Protein AF-A0A8T3T9D7-F1 (afdb_monomer_lite)

pLDDT: mean 87.29, std 12.91, range [49.75, 98.25]

Radius of gyration: 11.56 Å; chains: 1; bounding box: 30×29×22 Å

Structure (mmCIF, N/CA/C/O backbone):
data_AF-A0A8T3T9D7-F1
#
_entry.id   AF-A0A8T3T9D7-F1
#
loop_
_atom_site.group_PDB
_atom_site.id
_atom_site.type_symbol
_atom_site.label_atom_id
_atom_site.label_alt_id
_atom_site.label_comp_id
_atom_site.label_asym_id
_atom_site.label_entity_id
_atom_site.label_seq_id
_atom_site.pdbx_PDB_ins_code
_atom_site.Cartn_x
_atom_site.Cartn_y
_atom_site.Cartn_z
_ato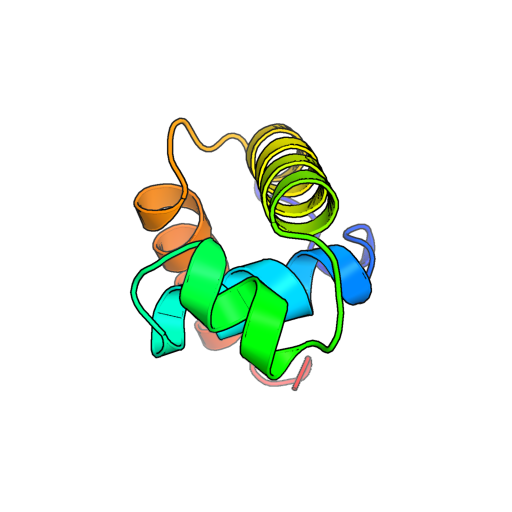m_site.occupancy
_atom_site.B_iso_or_equiv
_atom_site.auth_seq_id
_atom_site.auth_comp_id
_atom_site.auth_asym_id
_atom_site.auth_atom_id
_atom_site.pdbx_PDB_model_num
ATOM 1 N N . MET A 1 1 ? -2.406 20.688 10.150 1.00 54.50 1 MET A N 1
ATOM 2 C CA . MET A 1 1 ? -3.155 20.757 8.879 1.00 54.50 1 MET A CA 1
ATOM 3 C C . MET A 1 1 ? -3.345 19.334 8.381 1.00 54.50 1 MET A C 1
ATOM 5 O O . MET A 1 1 ? -2.352 18.621 8.278 1.00 54.50 1 MET A O 1
ATOM 9 N N . ALA A 1 2 ? -4.586 18.886 8.206 1.00 60.59 2 ALA A N 1
ATOM 10 C CA . ALA A 1 2 ? -4.868 17.578 7.618 1.00 60.59 2 ALA A CA 1
ATOM 11 C C . ALA A 1 2 ? -4.450 17.579 6.134 1.00 60.59 2 ALA A C 1
ATOM 13 O O . ALA A 1 2 ? -4.659 18.600 5.475 1.00 60.59 2 ALA A O 1
ATOM 14 N N . PRO A 1 3 ? -3.830 16.507 5.609 1.00 68.75 3 PRO A N 1
ATOM 15 C CA . PRO A 1 3 ? -3.553 16.412 4.183 1.00 68.75 3 PRO A CA 1
ATOM 16 C C . PRO A 1 3 ? -4.862 16.382 3.391 1.00 68.75 3 PRO A C 1
ATOM 18 O O . PRO A 1 3 ? -5.746 15.583 3.686 1.00 68.75 3 PRO A O 1
ATOM 21 N N . ASP A 1 4 ? -4.968 17.231 2.370 1.00 77.50 4 ASP A N 1
ATOM 22 C CA . ASP A 1 4 ? -6.068 17.165 1.410 1.00 77.50 4 ASP A CA 1
ATOM 23 C C . ASP A 1 4 ? -5.899 15.908 0.546 1.00 77.50 4 ASP A C 1
ATOM 25 O O . ASP A 1 4 ? -5.046 15.854 -0.347 1.00 77.50 4 ASP A O 1
ATOM 29 N N . LEU A 1 5 ? -6.700 14.878 0.831 1.00 71.69 5 LEU A N 1
ATOM 30 C CA . LEU A 1 5 ? -6.665 13.617 0.095 1.00 71.69 5 LEU A CA 1
ATOM 31 C C . LEU A 1 5 ? -6.995 13.794 -1.391 1.00 71.69 5 LEU A C 1
ATOM 33 O O . LEU A 1 5 ? -6.494 13.023 -2.211 1.00 71.69 5 LEU A O 1
ATOM 37 N N . ARG A 1 6 ? -7.776 14.818 -1.758 1.00 75.25 6 ARG A N 1
ATOM 38 C CA . ARG A 1 6 ? -8.170 15.095 -3.151 1.00 75.25 6 ARG A CA 1
ATOM 39 C C . ARG A 1 6 ? -6.987 15.595 -3.979 1.00 75.25 6 ARG A C 1
ATOM 41 O O . ARG A 1 6 ? -6.962 15.414 -5.193 1.00 75.25 6 ARG A O 1
ATOM 48 N N . ALA A 1 7 ? -5.973 16.157 -3.321 1.00 84.06 7 ALA A N 1
ATOM 49 C CA . ALA A 1 7 ? -4.717 16.569 -3.939 1.00 84.06 7 ALA A CA 1
ATOM 50 C C . ALA A 1 7 ? -3.690 15.422 -4.062 1.00 84.06 7 ALA A C 1
ATOM 52 O O . ALA A 1 7 ? -2.629 15.605 -4.673 1.00 84.06 7 ALA A O 1
ATOM 53 N N . ILE A 1 8 ? -3.962 14.242 -3.487 1.00 87.06 8 ILE A N 1
ATOM 54 C CA . ILE A 1 8 ? -3.061 13.087 -3.573 1.00 87.06 8 ILE A CA 1
ATOM 55 C C . ILE A 1 8 ? -3.352 12.309 -4.863 1.00 87.06 8 ILE A C 1
ATOM 57 O O . ILE A 1 8 ? -4.486 11.892 -5.100 1.00 87.06 8 ILE A O 1
ATOM 61 N N . PRO A 1 9 ? -2.336 12.035 -5.703 1.00 92.06 9 PRO A N 1
ATOM 62 C CA . PRO A 1 9 ? -2.540 11.253 -6.914 1.00 92.06 9 PRO A CA 1
ATOM 63 C C . PRO A 1 9 ? -3.116 9.867 -6.608 1.00 92.06 9 PRO A C 1
ATOM 65 O O . PRO A 1 9 ? -2.546 9.110 -5.821 1.00 92.06 9 PRO A O 1
ATOM 68 N N . ARG A 1 10 ? -4.185 9.476 -7.314 1.00 89.81 10 ARG A N 1
ATOM 69 C CA . ARG A 1 10 ? -4.857 8.172 -7.135 1.00 89.81 10 ARG A CA 1
ATOM 70 C C . ARG A 1 10 ? -3.886 6.987 -7.142 1.00 89.81 10 ARG A C 1
ATOM 72 O O . ARG A 1 10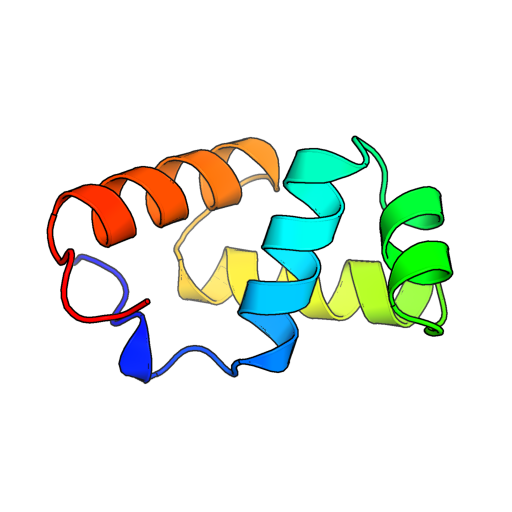 ? -4.012 6.072 -6.341 1.00 89.81 10 ARG A O 1
ATOM 79 N N . ARG A 1 11 ? -2.871 7.021 -8.012 1.00 92.88 11 ARG A N 1
ATOM 80 C CA . ARG A 1 11 ? -1.819 5.990 -8.084 1.00 92.88 11 ARG A CA 1
ATOM 81 C C . ARG A 1 11 ? -1.016 5.843 -6.788 1.00 92.88 11 ARG A C 1
ATOM 83 O O . ARG A 1 11 ? -0.595 4.737 -6.471 1.00 92.88 11 ARG A O 1
ATOM 90 N N . GLU A 1 12 ? -0.779 6.932 -6.061 1.00 93.56 12 GLU A N 1
ATOM 91 C CA . GLU A 1 12 ? -0.058 6.923 -4.787 1.00 93.56 12 GLU A CA 1
ATOM 92 C C . GLU A 1 12 ? -0.941 6.310 -3.693 1.00 93.56 12 GLU A C 1
ATOM 94 O O . GLU A 1 12 ? -0.491 5.398 -2.999 1.00 93.56 12 GLU A O 1
ATOM 99 N N . LEU A 1 13 ? -2.217 6.716 -3.630 1.00 91.75 13 LEU A N 1
ATOM 100 C CA . LEU A 1 13 ? -3.220 6.148 -2.717 1.00 91.75 13 LEU A CA 1
ATOM 101 C C . LEU A 1 13 ? -3.388 4.638 -2.922 1.00 91.75 13 LEU A C 1
ATOM 103 O O . LEU A 1 13 ? -3.230 3.864 -1.981 1.00 91.75 13 LEU A O 1
ATOM 107 N N . VAL A 1 14 ? -3.618 4.209 -4.166 1.00 93.94 14 VAL A N 1
ATOM 108 C CA . VAL A 1 14 ? -3.755 2.788 -4.529 1.00 93.94 14 VAL A CA 1
ATOM 109 C C . VAL A 1 14 ? -2.497 1.996 -4.163 1.00 93.94 14 VAL A C 1
ATOM 111 O O . VAL A 1 14 ? -2.599 0.875 -3.674 1.00 93.94 14 VAL A O 1
ATOM 114 N N . THR A 1 15 ? -1.305 2.578 -4.342 1.00 96.31 15 THR A N 1
ATOM 115 C CA . THR A 1 15 ? -0.050 1.906 -3.969 1.00 96.31 15 THR A CA 1
ATOM 116 C C . THR A 1 15 ? 0.054 1.699 -2.458 1.00 96.31 15 THR A C 1
ATOM 118 O O . THR A 1 15 ? 0.460 0.625 -2.014 1.00 96.31 15 THR A O 1
ATOM 121 N N . LEU A 1 16 ? -0.341 2.693 -1.659 1.00 94.69 16 LEU A N 1
ATOM 122 C CA . LEU A 1 16 ? -0.333 2.574 -0.202 1.00 94.69 16 LEU A CA 1
ATOM 123 C C . LEU A 1 16 ? -1.378 1.570 0.307 1.00 94.69 16 LEU A C 1
ATOM 125 O O . LEU A 1 16 ? -1.079 0.808 1.223 1.00 94.69 16 LEU A O 1
ATOM 129 N N . LEU A 1 17 ? -2.573 1.539 -0.290 1.00 93.12 17 LEU A N 1
ATOM 130 C CA . LEU A 1 17 ? -3.616 0.567 0.057 1.00 93.12 17 LEU A CA 1
ATOM 131 C C . LEU A 1 17 ? -3.175 -0.864 -0.276 1.00 93.12 17 LEU A C 1
ATOM 133 O O . LEU A 1 17 ? -3.227 -1.736 0.589 1.00 93.12 17 LEU A O 1
ATOM 137 N N . ALA A 1 18 ? -2.617 -1.085 -1.470 1.00 95.44 18 ALA A N 1
ATOM 138 C CA . ALA A 1 18 ? -2.061 -2.384 -1.845 1.00 95.44 18 ALA A CA 1
ATOM 139 C C . ALA A 1 18 ? -0.924 -2.821 -0.904 1.00 95.44 18 ALA A C 1
ATOM 141 O O . ALA A 1 18 ? -0.815 -3.999 -0.569 1.00 95.44 18 ALA A O 1
ATOM 142 N N . TYR A 1 19 ? -0.088 -1.881 -0.447 1.00 96.38 19 TYR A N 1
ATOM 143 C CA . TYR A 1 19 ? 0.918 -2.141 0.584 1.00 96.38 19 TYR A CA 1
ATOM 144 C C . TYR A 1 19 ? 0.292 -2.530 1.926 1.00 96.38 19 TYR A C 1
ATOM 146 O O . TYR A 1 19 ? 0.747 -3.494 2.540 1.00 96.38 19 TYR A O 1
ATOM 154 N N . ALA A 1 20 ? -0.751 -1.823 2.365 1.00 94.81 20 ALA A N 1
ATOM 155 C CA . ALA A 1 20 ? -1.450 -2.115 3.613 1.00 94.81 20 ALA A CA 1
ATOM 156 C C . ALA A 1 20 ? -2.053 -3.526 3.624 1.00 94.81 20 ALA A C 1
ATOM 158 O O . ALA A 1 20 ? -1.991 -4.210 4.640 1.00 94.81 20 ALA A O 1
ATOM 159 N N . GLU A 1 21 ? -2.608 -3.965 2.494 1.00 94.44 21 GLU A N 1
ATOM 160 C CA . GLU A 1 21 ? -3.191 -5.301 2.341 1.00 94.44 21 GLU A CA 1
ATOM 161 C C . GLU A 1 21 ? -2.141 -6.405 2.187 1.00 94.44 21 GLU A C 1
ATOM 163 O O . GLU A 1 21 ? -2.343 -7.520 2.659 1.00 94.44 21 GLU A O 1
ATOM 168 N N . ALA A 1 22 ? -1.044 -6.130 1.478 1.00 95.69 22 ALA A N 1
ATOM 169 C CA . ALA A 1 22 ? -0.048 -7.144 1.140 1.00 95.69 22 ALA A CA 1
ATOM 170 C C . ALA A 1 22 ? 1.078 -7.274 2.180 1.00 95.69 22 ALA A C 1
ATOM 172 O O . ALA A 1 22 ? 1.817 -8.257 2.163 1.00 95.69 22 ALA A O 1
ATOM 173 N N . GLY A 1 23 ? 1.271 -6.263 3.032 1.00 93.69 23 GLY A N 1
ATOM 174 C CA . GLY A 1 23 ? 2.289 -6.242 4.086 1.00 93.69 23 GLY A CA 1
ATOM 175 C C . GLY A 1 23 ? 3.732 -6.042 3.606 1.00 93.69 23 GLY A C 1
ATOM 176 O O . GLY A 1 23 ? 4.646 -6.003 4.425 1.00 93.69 23 GLY A O 1
ATOM 177 N N . SER A 1 24 ? 3.981 -5.903 2.297 1.00 95.44 24 SER A N 1
ATOM 178 C CA . SER A 1 24 ? 5.325 -5.639 1.765 1.00 95.44 24 SER A CA 1
ATOM 179 C C . SER A 1 24 ? 5.313 -4.877 0.438 1.00 95.44 24 SER A C 1
ATOM 181 O O . SER A 1 24 ? 4.384 -4.987 -0.363 1.00 95.44 24 SER A O 1
ATOM 183 N N . HIS A 1 25 ? 6.397 -4.139 0.167 1.00 96.25 25 HIS A N 1
ATOM 184 C CA . HIS A 1 25 ? 6.587 -3.402 -1.089 1.00 96.25 25 HIS A CA 1
ATOM 185 C C . HIS A 1 25 ? 6.613 -4.326 -2.308 1.00 96.25 25 HIS A C 1
ATOM 187 O O . HIS A 1 25 ? 5.995 -4.010 -3.323 1.00 96.25 25 HIS A O 1
ATOM 193 N N . LYS A 1 26 ? 7.299 -5.470 -2.194 1.00 97.50 26 LYS A N 1
ATOM 194 C CA . LYS A 1 26 ? 7.410 -6.472 -3.258 1.00 97.50 26 LYS A CA 1
ATOM 195 C C . LYS A 1 26 ? 6.046 -7.057 -3.623 1.00 97.50 26 LYS A C 1
ATOM 197 O O . LYS A 1 26 ? 5.696 -7.095 -4.799 1.00 97.50 26 LYS A O 1
ATOM 202 N N . ALA A 1 27 ? 5.257 -7.468 -2.629 1.00 97.31 27 ALA A N 1
ATOM 203 C CA . ALA A 1 27 ? 3.935 -8.042 -2.872 1.00 97.31 27 ALA A CA 1
ATOM 204 C C . ALA A 1 27 ? 2.944 -7.001 -3.424 1.00 97.31 27 ALA A C 1
ATOM 206 O O . ALA A 1 27 ? 2.193 -7.301 -4.350 1.00 97.31 27 ALA A O 1
ATOM 207 N N . ALA A 1 28 ? 2.989 -5.762 -2.926 1.00 97.62 28 ALA A N 1
ATOM 208 C CA . ALA A 1 28 ? 2.187 -4.666 -3.469 1.00 97.62 28 ALA A CA 1
ATOM 209 C C . ALA A 1 28 ? 2.562 -4.336 -4.922 1.00 97.62 28 ALA A C 1
ATOM 211 O O . ALA A 1 28 ? 1.687 -4.166 -5.766 1.00 97.62 28 ALA A O 1
ATOM 212 N N . ALA A 1 29 ? 3.860 -4.295 -5.233 1.00 98.06 29 ALA A N 1
ATOM 213 C CA . ALA A 1 29 ? 4.351 -4.054 -6.586 1.00 98.06 29 ALA A CA 1
ATOM 214 C C . ALA A 1 29 ? 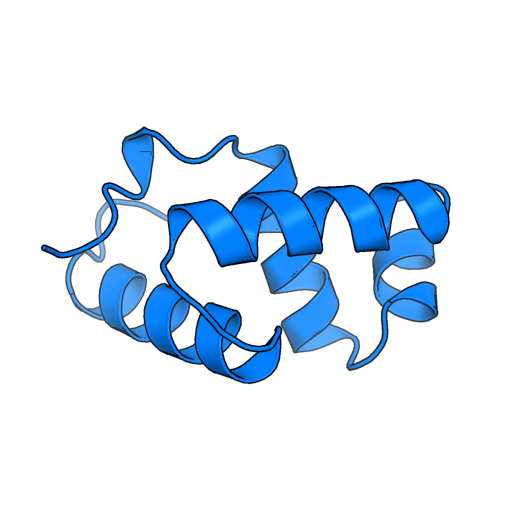3.898 -5.153 -7.558 1.00 98.06 29 ALA A C 1
ATOM 216 O O . ALA A 1 29 ? 3.385 -4.844 -8.632 1.00 98.06 29 ALA A O 1
ATOM 217 N N . HIS A 1 30 ? 4.002 -6.418 -7.134 1.00 98.00 30 HIS A N 1
ATOM 218 C CA . HIS A 1 30 ? 3.514 -7.569 -7.890 1.00 98.00 30 HIS A CA 1
ATOM 219 C C . HIS A 1 30 ? 2.006 -7.475 -8.166 1.00 98.00 30 HIS A C 1
ATOM 221 O O . HIS A 1 30 ? 1.585 -7.628 -9.308 1.00 98.00 30 HIS A O 1
ATOM 227 N N . ARG A 1 31 ? 1.191 -7.155 -7.149 1.00 97.19 31 ARG A N 1
ATOM 228 C CA . ARG A 1 31 ? -0.265 -6.972 -7.310 1.00 97.19 31 ARG A CA 1
ATOM 229 C C . ARG A 1 31 ? -0.628 -5.851 -8.285 1.00 97.19 31 ARG A C 1
ATOM 231 O O . ARG A 1 31 ? -1.625 -5.959 -8.986 1.00 97.19 31 ARG A O 1
ATOM 238 N N . LEU A 1 32 ? 0.163 -4.781 -8.320 1.00 96.81 32 LEU A N 1
ATOM 239 C CA . LEU A 1 32 ? -0.093 -3.608 -9.158 1.00 96.81 32 LEU A CA 1
ATOM 240 C C . LEU A 1 32 ? 0.556 -3.680 -10.546 1.00 96.81 32 LEU A C 1
ATOM 242 O O . LEU A 1 32 ? 0.403 -2.737 -11.321 1.00 96.81 32 LEU A O 1
ATOM 246 N N . GLY A 1 33 ? 1.302 -4.745 -10.857 1.00 97.69 33 GLY A N 1
ATOM 247 C CA . GLY A 1 33 ? 2.017 -4.875 -12.128 1.00 97.69 33 GLY A CA 1
ATOM 248 C C . GLY A 1 33 ? 3.097 -3.804 -12.336 1.00 97.69 33 GLY A C 1
ATOM 249 O O . GLY A 1 33 ? 3.318 -3.362 -13.461 1.00 97.69 33 GLY A O 1
ATOM 250 N N . ILE A 1 34 ? 3.750 -3.344 -11.262 1.00 98.00 34 ILE A N 1
ATOM 251 C CA . ILE A 1 34 ? 4.816 -2.326 -11.315 1.00 98.00 34 ILE A CA 1
ATOM 252 C C . ILE A 1 34 ? 6.119 -2.848 -10.708 1.00 98.00 34 ILE A C 1
ATOM 254 O O . ILE A 1 34 ? 6.138 -3.849 -9.997 1.00 98.00 34 ILE A O 1
ATOM 258 N N . SER A 1 35 ? 7.224 -2.131 -10.929 1.00 98.25 35 SER A N 1
ATOM 259 C CA . SER A 1 35 ? 8.487 -2.438 -10.254 1.00 98.25 35 SER A CA 1
ATOM 260 C C . SER A 1 35 ? 8.438 -2.103 -8.758 1.00 98.25 35 SER A C 1
ATOM 262 O O . SER A 1 35 ? 7.773 -1.155 -8.326 1.00 98.25 35 SER A O 1
ATOM 264 N N . GLU A 1 36 ? 9.200 -2.844 -7.949 1.00 97.81 36 GLU A N 1
ATOM 265 C CA . GLU A 1 36 ? 9.316 -2.567 -6.512 1.00 97.81 36 GLU A CA 1
ATOM 266 C C . GLU A 1 36 ? 9.881 -1.160 -6.242 1.00 97.81 36 GLU A C 1
ATOM 268 O O . GLU A 1 36 ? 9.428 -0.470 -5.328 1.00 97.81 36 GLU A O 1
ATOM 273 N N . SER A 1 37 ? 10.800 -0.683 -7.086 1.00 98.06 37 SER A N 1
ATOM 274 C CA . SER A 1 37 ? 11.329 0.685 -7.020 1.00 98.06 37 SER A CA 1
ATOM 275 C C . SER A 1 37 ? 10.241 1.738 -7.252 1.00 98.06 37 SER A C 1
ATOM 277 O O . SER A 1 37 ? 10.157 2.704 -6.493 1.00 98.06 37 SER A O 1
ATOM 279 N N . ALA A 1 38 ? 9.360 1.534 -8.240 1.00 97.62 38 ALA A N 1
ATOM 280 C CA . ALA A 1 38 ? 8.225 2.426 -8.481 1.00 97.62 38 ALA A CA 1
ATOM 281 C C . ALA A 1 38 ? 7.232 2.413 -7.306 1.00 97.62 38 ALA A C 1
ATOM 283 O O . ALA A 1 38 ? 6.716 3.463 -6.922 1.00 97.62 38 ALA A O 1
ATOM 284 N N . CYS A 1 39 ? 7.001 1.245 -6.697 1.00 97.75 39 CYS A N 1
ATOM 285 C CA . CYS A 1 39 ? 6.185 1.106 -5.490 1.00 97.75 39 CYS A CA 1
ATOM 286 C C . CYS A 1 39 ? 6.758 1.934 -4.324 1.00 97.75 39 CYS A C 1
ATOM 288 O O . CYS A 1 39 ? 6.074 2.803 -3.776 1.00 97.75 39 CYS A O 1
ATOM 290 N N . ARG A 1 40 ? 8.047 1.747 -4.005 1.00 96.81 40 ARG A N 1
ATOM 291 C CA . ARG A 1 40 ? 8.752 2.499 -2.948 1.00 96.81 40 ARG A CA 1
ATOM 292 C C . ARG A 1 40 ? 8.747 4.006 -3.202 1.00 96.81 40 ARG A C 1
ATOM 294 O O . ARG A 1 40 ? 8.523 4.781 -2.271 1.00 96.81 40 ARG A O 1
ATOM 301 N N . GLN A 1 41 ? 8.965 4.429 -4.447 1.00 97.56 41 GLN A N 1
ATOM 302 C CA . GLN A 1 41 ? 8.934 5.843 -4.825 1.00 97.56 41 GLN A CA 1
ATOM 303 C C . GLN A 1 41 ? 7.553 6.460 -4.575 1.00 97.56 41 GLN A C 1
ATOM 305 O O . GLN A 1 41 ? 7.466 7.511 -3.941 1.00 97.56 41 GLN A O 1
ATOM 310 N N . ARG A 1 42 ? 6.476 5.803 -5.024 1.00 96.19 42 ARG A N 1
ATOM 311 C CA . ARG A 1 42 ? 5.096 6.285 -4.835 1.00 96.19 42 ARG A CA 1
ATOM 312 C C . ARG A 1 42 ? 4.722 6.376 -3.358 1.00 96.19 42 ARG A C 1
ATOM 314 O O . ARG A 1 42 ? 4.189 7.397 -2.937 1.00 96.19 42 ARG A O 1
ATOM 321 N N . ILE A 1 43 ? 5.058 5.359 -2.560 1.00 95.75 43 ILE A N 1
ATOM 322 C CA . ILE A 1 43 ? 4.819 5.383 -1.107 1.00 95.75 43 ILE A CA 1
ATOM 323 C C . ILE A 1 43 ? 5.628 6.506 -0.448 1.00 95.75 43 ILE A C 1
ATOM 325 O O . ILE A 1 43 ? 5.101 7.227 0.392 1.00 95.75 43 ILE A O 1
ATOM 329 N N . SER A 1 44 ? 6.878 6.722 -0.864 1.00 95.69 44 SER A N 1
ATOM 330 C CA . SER A 1 44 ? 7.713 7.808 -0.331 1.00 95.69 44 SER A CA 1
ATOM 331 C C . SER A 1 44 ? 7.165 9.196 -0.663 1.00 95.69 44 SER A C 1
ATOM 333 O O . SER A 1 44 ? 7.193 10.085 0.189 1.00 95.69 44 SER A O 1
ATOM 335 N N . GLN A 1 45 ? 6.648 9.393 -1.877 1.00 94.25 45 GLN A N 1
ATOM 336 C CA . GLN A 1 45 ? 5.981 10.636 -2.276 1.00 94.25 45 GLN A CA 1
ATOM 337 C C . GLN A 1 45 ? 4.716 10.870 -1.450 1.00 94.25 45 GLN A C 1
ATOM 339 O O . GLN A 1 45 ? 4.555 11.953 -0.884 1.00 94.25 45 GLN A O 1
ATOM 344 N N . LEU A 1 46 ? 3.893 9.833 -1.284 1.00 92.75 46 LEU A N 1
ATOM 345 C CA . LEU A 1 46 ? 2.694 9.908 -0.461 1.00 92.75 46 LEU A CA 1
ATOM 346 C C . LEU A 1 46 ? 3.034 10.265 0.985 1.00 92.75 46 LEU A C 1
ATOM 348 O O . LEU A 1 46 ? 2.457 11.203 1.525 1.00 92.75 46 LEU A O 1
ATOM 352 N N . MET A 1 47 ? 3.999 9.569 1.600 1.00 93.19 47 MET A N 1
ATOM 353 C CA . MET A 1 47 ? 4.427 9.817 2.982 1.00 93.19 47 MET A CA 1
ATOM 354 C C . MET A 1 47 ? 4.810 11.282 3.210 1.00 93.19 47 MET A C 1
ATOM 356 O O . MET A 1 47 ? 4.415 11.861 4.221 1.00 93.19 47 MET A O 1
ATOM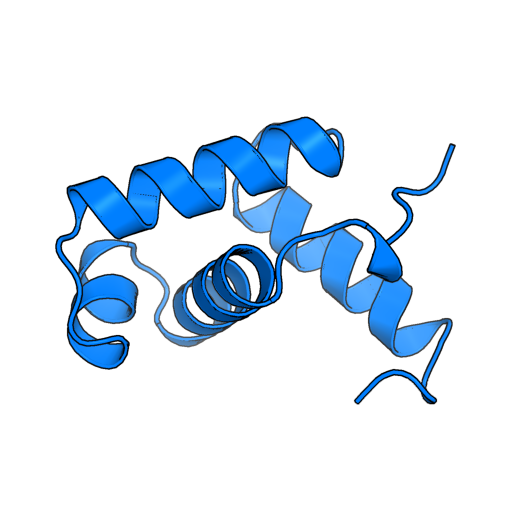 360 N N . ARG A 1 48 ? 5.518 11.900 2.255 1.00 90.69 48 ARG A N 1
ATOM 361 C CA . ARG A 1 48 ? 5.873 13.326 2.317 1.00 90.69 48 ARG A CA 1
ATOM 362 C C . ARG A 1 48 ? 4.639 14.227 2.270 1.00 90.69 48 ARG A C 1
ATOM 364 O O . ARG A 1 48 ? 4.572 15.175 3.044 1.00 90.69 48 ARG A O 1
ATOM 371 N N . ARG A 1 49 ? 3.655 13.917 1.419 1.00 88.81 49 ARG A N 1
ATOM 372 C CA . ARG A 1 49 ? 2.399 14.686 1.308 1.00 88.81 49 ARG A CA 1
ATOM 373 C C . ARG A 1 49 ? 1.546 14.598 2.572 1.00 88.81 49 ARG A C 1
ATOM 375 O O . ARG A 1 49 ? 0.984 15.601 2.993 1.00 88.81 49 ARG A O 1
ATOM 382 N N . VAL A 1 50 ? 1.474 13.418 3.192 1.00 87.31 50 VAL A N 1
ATOM 383 C CA . VAL A 1 50 ? 0.653 13.187 4.396 1.00 87.31 50 VAL A CA 1
ATOM 384 C C . VAL A 1 50 ? 1.403 13.412 5.714 1.00 87.31 50 VAL A C 1
ATOM 386 O O . VAL A 1 50 ? 0.876 13.098 6.782 1.00 87.31 50 VAL A O 1
ATOM 389 N N . GLY A 1 51 ? 2.645 13.904 5.663 1.00 87.62 51 GLY A N 1
ATOM 390 C CA . GLY A 1 51 ? 3.463 14.155 6.853 1.00 87.62 51 GLY A CA 1
ATOM 391 C C . GLY A 1 51 ? 3.708 12.900 7.701 1.00 87.62 51 GLY A C 1
ATOM 392 O O . GLY A 1 51 ? 3.628 12.949 8.930 1.00 87.62 51 GLY A O 1
ATOM 393 N N . SER A 1 52 ? 3.949 11.757 7.054 1.00 90.94 52 SER A N 1
ATOM 394 C CA . SER A 1 52 ? 4.198 10.475 7.723 1.00 90.94 52 SER A CA 1
ATOM 395 C C . SER A 1 52 ? 5.666 10.074 7.680 1.00 90.94 52 SER A C 1
ATOM 397 O O . SER A 1 52 ? 6.359 10.276 6.688 1.00 90.94 52 SER A O 1
ATOM 399 N N . ARG A 1 53 ? 6.130 9.470 8.774 1.00 89.94 53 ARG A N 1
ATOM 400 C CA . ARG A 1 53 ? 7.514 9.010 8.959 1.00 89.94 53 ARG A CA 1
ATOM 401 C C . ARG A 1 53 ? 7.750 7.605 8.412 1.00 89.94 53 ARG A C 1
ATOM 403 O O . ARG A 1 53 ? 8.884 7.238 8.135 1.00 89.94 53 ARG A O 1
ATOM 410 N N . ASN A 1 54 ? 6.688 6.813 8.294 1.00 92.25 54 ASN A N 1
ATOM 411 C CA . ASN A 1 54 ? 6.731 5.463 7.752 1.00 92.25 54 ASN A CA 1
ATOM 412 C C . ASN A 1 54 ? 5.385 5.092 7.108 1.00 92.25 54 ASN A C 1
ATOM 414 O O . ASN A 1 54 ? 4.374 5.780 7.287 1.00 92.25 54 ASN A O 1
ATOM 418 N N . ALA A 1 55 ? 5.384 3.991 6.354 1.00 89.94 55 ALA A N 1
ATOM 419 C CA . ALA A 1 55 ? 4.217 3.545 5.603 1.00 89.94 55 ALA A CA 1
ATOM 420 C C . ALA A 1 55 ? 3.044 3.156 6.519 1.00 89.94 55 ALA A C 1
ATOM 422 O O . ALA A 1 55 ? 1.902 3.447 6.188 1.00 89.94 55 ALA A O 1
ATOM 423 N N . ALA A 1 56 ? 3.309 2.577 7.695 1.00 90.00 56 ALA A N 1
ATOM 424 C CA . ALA A 1 56 ? 2.263 2.228 8.659 1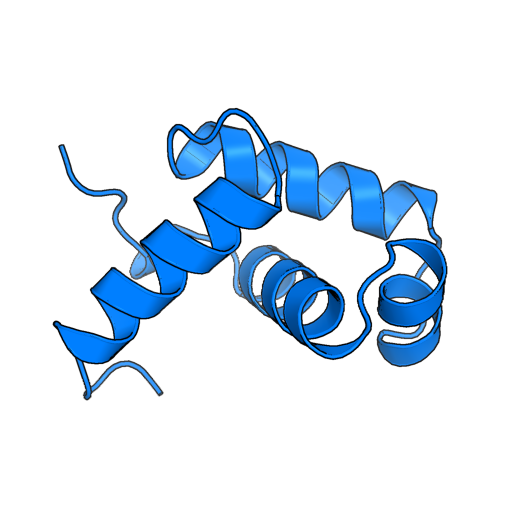.00 90.00 56 ALA A CA 1
ATOM 425 C C . ALA A 1 56 ? 1.524 3.473 9.183 1.00 90.00 56 ALA A C 1
ATOM 427 O O . ALA A 1 56 ? 0.296 3.497 9.226 1.00 90.00 56 ALA A O 1
ATOM 428 N N . GLN A 1 57 ? 2.258 4.543 9.500 1.00 91.06 57 GLN A N 1
ATOM 429 C CA . GLN A 1 57 ? 1.673 5.823 9.897 1.00 91.06 57 GLN A CA 1
ATOM 430 C C . GLN A 1 57 ? 0.870 6.449 8.752 1.00 91.06 57 GLN A C 1
ATOM 432 O O . GLN A 1 57 ? -0.198 7.007 8.995 1.00 91.06 57 GLN A O 1
ATOM 437 N N . ALA A 1 58 ? 1.352 6.333 7.511 1.00 91.12 58 ALA A N 1
ATOM 438 C CA . ALA A 1 58 ? 0.623 6.822 6.346 1.00 91.12 58 ALA A CA 1
ATOM 439 C C . ALA A 1 58 ? -0.700 6.068 6.143 1.00 91.12 58 ALA A C 1
ATOM 441 O O . ALA A 1 58 ? -1.724 6.702 5.899 1.00 91.12 58 ALA A O 1
ATOM 442 N N . VAL A 1 59 ? -0.700 4.739 6.308 1.00 90.94 59 VAL A N 1
ATOM 443 C CA . VAL A 1 59 ? -1.916 3.910 6.258 1.00 90.94 59 VAL A CA 1
ATOM 444 C C . VAL A 1 59 ? -2.894 4.308 7.359 1.00 90.94 59 VAL A C 1
ATOM 446 O O . VAL A 1 59 ? -4.073 4.503 7.077 1.00 90.94 59 VAL A O 1
ATOM 449 N N . TRP A 1 60 ? -2.413 4.469 8.595 1.00 88.50 60 TRP A N 1
ATOM 450 C CA . TRP A 1 60 ? -3.255 4.882 9.717 1.00 88.50 60 TRP A CA 1
ATOM 451 C C . TRP A 1 60 ? -3.916 6.239 9.452 1.00 88.50 60 TRP A C 1
ATOM 453 O O . TRP A 1 60 ? -5.136 6.345 9.531 1.00 88.50 60 TRP A O 1
ATOM 463 N N . ARG A 1 61 ? -3.141 7.254 9.039 1.00 86.88 61 ARG A N 1
ATOM 464 C CA . ARG A 1 61 ? -3.690 8.579 8.701 1.00 86.88 61 ARG A CA 1
ATOM 465 C C . ARG A 1 61 ? -4.713 8.501 7.572 1.00 86.88 61 ARG A C 1
ATOM 467 O O . ARG A 1 61 ? -5.750 9.144 7.660 1.00 86.88 61 ARG A O 1
ATOM 474 N N . LEU A 1 62 ? -4.431 7.719 6.529 1.00 84.38 62 LEU A N 1
ATOM 475 C CA . LEU A 1 62 ? -5.345 7.574 5.400 1.00 84.38 62 LEU A CA 1
ATOM 476 C C . LEU A 1 62 ? -6.677 6.945 5.829 1.00 84.38 62 LEU A C 1
ATOM 478 O O . LEU A 1 62 ? -7.727 7.448 5.443 1.00 84.38 62 LEU A O 1
ATOM 482 N N . ARG A 1 63 ? -6.648 5.895 6.660 1.00 83.81 63 ARG A N 1
ATOM 483 C CA . ARG A 1 63 ? -7.869 5.260 7.185 1.00 83.81 63 ARG A CA 1
ATOM 484 C C . ARG A 1 63 ? -8.713 6.223 8.010 1.00 83.81 63 ARG A C 1
ATOM 486 O O . ARG A 1 63 ? -9.907 6.320 7.769 1.00 83.81 63 ARG A O 1
ATOM 493 N N . GLN A 1 64 ? -8.084 6.992 8.899 1.00 82.81 64 GLN A N 1
ATOM 494 C CA . GLN A 1 64 ? -8.784 7.999 9.703 1.00 82.81 64 GLN A CA 1
ATOM 495 C C . GLN A 1 64 ? -9.490 9.054 8.838 1.00 82.81 64 GLN A C 1
ATOM 497 O O . GLN A 1 64 ? -10.564 9.524 9.194 1.00 82.81 64 GLN A O 1
ATOM 502 N N . HIS A 1 65 ? -8.920 9.408 7.683 1.00 74.62 65 HIS A N 1
ATOM 503 C CA . HIS A 1 65 ? -9.567 10.326 6.748 1.00 74.62 65 HIS A CA 1
ATOM 504 C C . HIS A 1 65 ? -10.716 9.688 5.960 1.00 74.62 65 HIS A C 1
ATOM 506 O O . HIS A 1 65 ? -11.739 10.338 5.780 1.00 74.62 65 HIS A O 1
ATOM 512 N N . LEU A 1 66 ? -10.583 8.433 5.519 1.00 68.88 66 LEU A N 1
ATOM 513 C CA . LEU A 1 66 ? -11.670 7.718 4.834 1.00 68.88 66 LEU A CA 1
ATOM 514 C C . LEU A 1 66 ? -12.872 7.475 5.759 1.00 68.88 66 LEU A C 1
ATOM 516 O O . LEU A 1 66 ? -14.013 7.565 5.323 1.00 68.88 66 LEU A O 1
ATOM 520 N N . GLU A 1 67 ? -12.617 7.207 7.040 1.00 69.88 67 GLU A N 1
ATOM 521 C CA . GLU A 1 67 ? -13.657 7.071 8.066 1.00 69.88 67 GLU A CA 1
ATOM 522 C C . GLU A 1 67 ? -14.336 8.417 8.380 1.00 69.88 67 GLU A C 1
ATOM 524 O O . GLU A 1 67 ? -15.526 8.451 8.683 1.00 69.88 67 GLU A O 1
ATOM 529 N N . ALA A 1 68 ? -13.599 9.529 8.276 1.00 66.81 68 ALA A N 1
ATOM 530 C CA . ALA A 1 68 ? -14.126 10.876 8.490 1.00 66.81 68 ALA A CA 1
ATOM 531 C C . ALA A 1 68 ? -14.887 11.447 7.275 1.00 66.81 68 ALA A C 1
ATOM 533 O O . ALA A 1 68 ? -15.762 12.293 7.451 1.00 66.81 68 ALA A O 1
ATOM 534 N N . GLU A 1 69 ? -14.574 10.999 6.055 1.00 59.25 69 GLU A N 1
ATOM 535 C CA . GLU A 1 69 ? -15.228 11.416 4.807 1.00 59.25 69 GLU A CA 1
ATOM 536 C C . GLU A 1 69 ? -15.693 10.190 3.985 1.00 59.25 69 GLU A C 1
ATOM 538 O O . GLU A 1 69 ? -15.087 9.863 2.959 1.00 59.25 69 GLU A O 1
ATOM 543 N N . PRO A 1 70 ? -16.795 9.515 4.374 1.00 55.06 70 PRO A N 1
ATOM 544 C CA . PRO A 1 70 ? -17.253 8.278 3.727 1.00 55.06 70 PRO A CA 1
ATOM 545 C C . PRO A 1 70 ? -17.672 8.442 2.253 1.00 55.06 70 PRO A C 1
ATOM 547 O O . PRO A 1 70 ? -17.830 7.456 1.544 1.00 55.06 70 PRO A O 1
ATOM 550 N N . GLN A 1 71 ? -17.828 9.674 1.765 1.00 59.56 71 GLN A N 1
ATOM 551 C CA . GLN A 1 71 ? 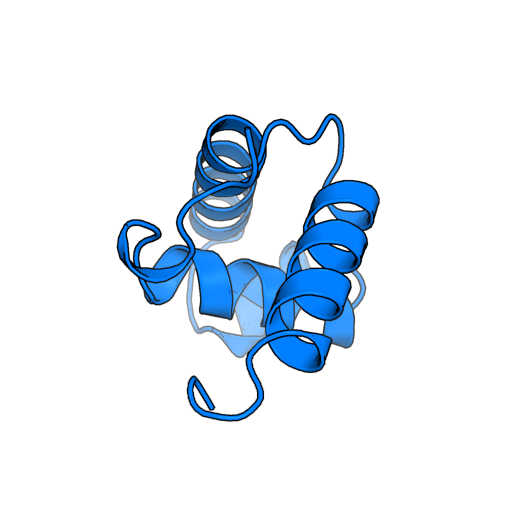-18.233 10.005 0.391 1.00 59.56 71 GLN A CA 1
ATOM 552 C C . GLN A 1 71 ? -17.104 9.972 -0.664 1.00 59.56 71 GLN A C 1
ATOM 554 O O . GLN A 1 71 ? -17.323 10.394 -1.798 1.00 59.56 71 GLN A O 1
ATOM 559 N N . LEU A 1 72 ? -15.888 9.544 -0.302 1.00 51.88 72 LEU A N 1
ATOM 560 C CA . LEU A 1 72 ? -14.696 9.540 -1.174 1.00 51.88 72 LEU A CA 1
ATOM 561 C C . LEU A 1 72 ? -14.298 8.149 -1.711 1.00 51.88 72 LEU A C 1
ATOM 563 O O . LEU A 1 72 ? -13.253 8.037 -2.362 1.00 51.88 72 LEU A O 1
ATOM 567 N N . VAL A 1 73 ? -15.102 7.111 -1.449 1.00 49.75 73 VAL A N 1
ATOM 568 C CA . VAL A 1 73 ? -14.891 5.726 -1.918 1.00 49.75 73 VAL A CA 1
ATOM 569 C C . VAL A 1 73 ? -15.899 5.360 -2.998 1.00 49.75 73 VAL A C 1
ATOM 571 O O . VAL A 1 73 ? -17.102 5.612 -2.780 1.00 49.75 73 VAL A O 1
#

Secondary structure (DSSP, 8-state):
----GGGS-HHHHHHHHHHHHHSSHHHHHHHHTS-HHHHHHHHHHHHHHTT-SSHHHHHHHHHHHHHH-GGG-

Sequence (73 aa):
MAPDLRAIPRRELVTLLAYAEAGSHKAAAHRLGISESACRQRISQLMRRVGSRNAAQAVWRLRQHLEAEPQLV

Foldseek 3Di:
DAQDPVPQPPVLVQLLVLCVVQVDLVSSCVVVVHDSVVSVVSPVVQCVRRVHPDSVRSVVSVVVVCVVPVPPD